Protein AF-A0A1W9X7H9-F1 (afdb_monomer)

Mean predicted aligned error: 15.33 Å

Sequence (72 aa):
MTTLIIEGLDKTLADQLEMEAHHLNLTVNELVKRLIHHAVNHHNSTPTIDSVFGTVQSSTDGIQFQNAMREE

Secondary structure (DSSP, 8-state):
----------HHHHHHHHHHHHHTT--HHHHHHHHHHHHHHHTTS---GGGSS-------------------

Foldseek 3Di:
DDDDDDPDDDPVRVVVLCVVCVVVVHDSVVVVVVVVVCCVVCVVPPDDPDPDDDDDPDDPPDDDPPPPDDDD

Structure (mmCIF, N/CA/C/O backbone):
data_AF-A0A1W9X7H9-F1
#
_entry.id   AF-A0A1W9X7H9-F1
#
loop_
_atom_site.group_PDB
_atom_site.id
_atom_site.type_symbol
_atom_site.label_atom_id
_atom_site.label_alt_id
_atom_site.label_comp_id
_atom_site.label_asym_id
_atom_site.label_entity_id
_atom_site.label_seq_id
_atom_site.pdbx_PDB_ins_code
_atom_site.Cartn_x
_atom_site.Cartn_y
_atom_site.Cartn_z
_atom_site.occupancy
_atom_site.B_iso_or_equiv
_atom_site.auth_seq_id
_atom_site.auth_comp_id
_atom_site.auth_asym_id
_atom_site.auth_atom_id
_atom_site.pdbx_PDB_model_num
ATOM 1 N N . MET A 1 1 ? -9.493 13.750 -13.571 1.00 73.94 1 MET A N 1
ATOM 2 C CA . MET A 1 1 ? -8.861 13.008 -12.462 1.00 73.94 1 MET A CA 1
ATOM 3 C C . MET A 1 1 ? -9.577 11.677 -12.359 1.00 73.94 1 MET A C 1
ATOM 5 O O . MET A 1 1 ? -10.801 11.688 -12.334 1.00 73.94 1 MET A O 1
ATOM 9 N N . THR A 1 2 ? -8.846 10.567 -12.391 1.00 85.31 2 THR A N 1
ATOM 10 C CA . THR A 1 2 ? -9.435 9.222 -12.333 1.00 85.31 2 THR A CA 1
ATOM 11 C C . THR A 1 2 ? -9.261 8.673 -10.926 1.00 85.31 2 THR A C 1
ATOM 13 O O . THR A 1 2 ? -8.176 8.790 -10.357 1.00 85.31 2 THR A O 1
ATOM 16 N N . THR A 1 3 ? -10.321 8.090 -10.376 1.00 89.94 3 THR A N 1
ATOM 17 C CA . THR A 1 3 ? -10.315 7.463 -9.052 1.00 89.94 3 THR A CA 1
ATOM 18 C C . THR A 1 3 ? -10.408 5.954 -9.228 1.00 89.94 3 THR A C 1
ATOM 20 O O . THR A 1 3 ? -11.269 5.478 -9.964 1.00 89.94 3 THR A O 1
ATOM 23 N N . LEU A 1 4 ? -9.524 5.217 -8.558 1.00 88.31 4 LEU A N 1
ATOM 24 C CA . LEU A 1 4 ? -9.579 3.763 -8.441 1.00 88.31 4 LEU A CA 1
ATOM 25 C C . LEU A 1 4 ? -10.008 3.423 -7.013 1.00 88.31 4 LEU A C 1
ATOM 27 O O . LEU A 1 4 ? -9.412 3.931 -6.065 1.00 88.31 4 LEU A O 1
ATOM 31 N N . ILE A 1 5 ? -11.023 2.575 -6.875 1.00 92.19 5 ILE A N 1
ATOM 32 C CA . ILE A 1 5 ? -11.458 2.024 -5.590 1.00 92.19 5 ILE A CA 1
ATOM 33 C C . ILE A 1 5 ? -11.052 0.552 -5.585 1.00 92.19 5 ILE A C 1
ATOM 35 O O . ILE A 1 5 ? -11.346 -0.169 -6.538 1.00 92.19 5 ILE A O 1
ATOM 39 N N . ILE A 1 6 ? -10.339 0.132 -4.542 1.00 87.69 6 ILE A N 1
ATOM 40 C CA . ILE A 1 6 ? -9.935 -1.261 -4.341 1.00 87.69 6 ILE A CA 1
ATOM 41 C C . ILE A 1 6 ? -10.784 -1.805 -3.196 1.00 87.69 6 ILE A C 1
ATOM 43 O O . ILE A 1 6 ? -10.653 -1.359 -2.058 1.00 87.69 6 ILE A O 1
ATOM 47 N N . GLU A 1 7 ? -11.670 -2.743 -3.512 1.00 91.69 7 GLU A N 1
ATOM 48 C CA . GLU A 1 7 ? -12.5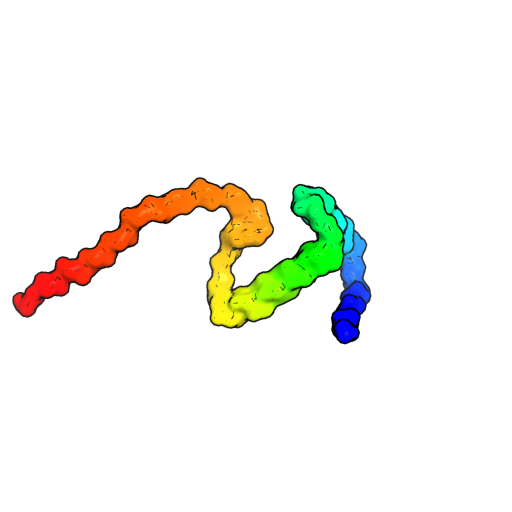56 -3.404 -2.553 1.00 91.69 7 GLU A CA 1
ATOM 49 C C . GLU A 1 7 ? -12.118 -4.857 -2.332 1.00 91.69 7 GLU A C 1
ATOM 51 O O . GLU A 1 7 ? -11.396 -5.431 -3.147 1.00 91.69 7 GLU A O 1
ATOM 56 N N . GLY A 1 8 ? -12.554 -5.463 -1.223 1.00 90.69 8 GLY A N 1
ATOM 57 C CA . GLY A 1 8 ? -12.260 -6.870 -0.923 1.00 90.69 8 GLY A CA 1
ATOM 58 C C . GLY A 1 8 ? -10.825 -7.146 -0.465 1.00 90.69 8 GLY A C 1
ATOM 59 O O . GLY A 1 8 ? -10.388 -8.293 -0.499 1.00 90.69 8 GLY A O 1
ATOM 60 N N . LEU A 1 9 ? -10.092 -6.115 -0.034 1.00 89.81 9 LEU A N 1
ATOM 61 C CA . LEU A 1 9 ? -8.815 -6.281 0.656 1.00 89.81 9 LEU A CA 1
ATOM 62 C C . LEU A 1 9 ? -9.030 -7.054 1.958 1.00 89.81 9 LEU A C 1
ATOM 64 O O . LEU A 1 9 ? -9.859 -6.674 2.786 1.00 89.81 9 LEU A O 1
ATOM 68 N N . ASP A 1 10 ? -8.262 -8.127 2.134 1.00 95.44 10 ASP A N 1
ATOM 69 C CA . ASP A 1 10 ? -8.215 -8.823 3.411 1.00 95.44 10 ASP A CA 1
ATOM 70 C C . ASP A 1 10 ? -7.696 -7.885 4.508 1.00 95.44 10 ASP A C 1
ATOM 72 O O . ASP A 1 10 ? -6.827 -7.040 4.269 1.00 95.44 10 ASP A O 1
ATOM 76 N N . LYS A 1 11 ? -8.218 -8.046 5.727 1.00 93.12 11 LYS A N 1
ATOM 77 C CA . LYS A 1 11 ? -7.879 -7.165 6.844 1.00 93.12 11 LYS A CA 1
ATOM 78 C C . LYS A 1 11 ? -6.384 -7.199 7.158 1.00 93.12 11 LYS A C 1
ATOM 80 O O . LYS A 1 11 ? -5.799 -6.151 7.399 1.00 93.12 11 LYS A O 1
ATOM 85 N N . THR A 1 12 ? -5.751 -8.371 7.104 1.00 95.44 12 THR A N 1
ATOM 86 C CA . THR A 1 12 ? -4.313 -8.484 7.375 1.00 95.44 12 THR A CA 1
ATOM 87 C C . THR A 1 12 ? -3.492 -7.712 6.346 1.00 95.44 12 THR A C 1
ATOM 89 O O . THR A 1 12 ? -2.508 -7.070 6.705 1.00 95.44 12 THR A O 1
ATOM 92 N N . LEU A 1 13 ? -3.916 -7.717 5.081 1.00 92.19 13 LEU A N 1
ATOM 93 C CA . LEU A 1 13 ? -3.247 -6.957 4.028 1.00 92.19 13 LEU A CA 1
ATOM 94 C C . LEU A 1 13 ? -3.478 -5.444 4.172 1.00 92.19 13 LEU A C 1
ATOM 96 O O . LEU A 1 13 ? -2.556 -4.663 3.944 1.00 92.19 13 LEU A O 1
ATOM 100 N N . ALA A 1 14 ? -4.678 -5.023 4.579 1.00 93.38 14 ALA A N 1
ATOM 101 C CA . ALA A 1 14 ? -4.961 -3.619 4.877 1.00 93.38 14 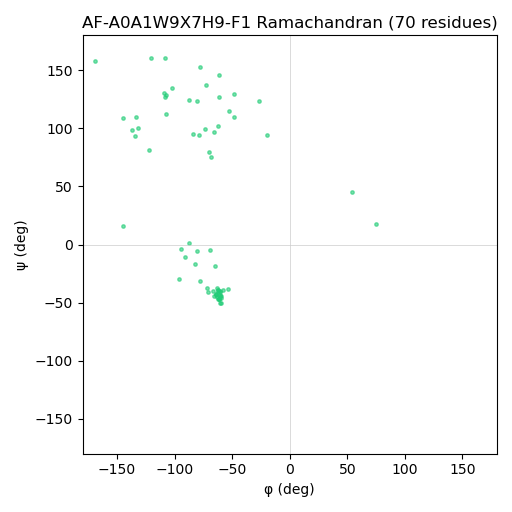ALA A CA 1
ATOM 102 C C . ALA A 1 14 ? -4.086 -3.100 6.033 1.00 93.38 14 ALA A C 1
ATOM 104 O O . ALA A 1 14 ? -3.435 -2.066 5.887 1.00 93.38 14 ALA A O 1
ATOM 105 N N . ASP A 1 15 ? -3.985 -3.864 7.124 1.00 95.44 15 ASP A N 1
ATOM 106 C CA . ASP A 1 15 ? -3.161 -3.516 8.286 1.00 95.44 15 ASP A CA 1
ATOM 107 C C . ASP A 1 15 ? -1.665 -3.420 7.909 1.00 95.44 15 ASP A C 1
ATOM 109 O O . ASP A 1 15 ? -0.954 -2.517 8.355 1.00 95.44 15 ASP A O 1
ATOM 113 N N . GLN A 1 16 ? -1.175 -4.319 7.044 1.00 94.56 16 GLN A N 1
ATOM 114 C CA . GLN A 1 16 ? 0.197 -4.266 6.522 1.00 94.56 16 GLN A CA 1
ATOM 115 C C . GLN A 1 16 ? 0.449 -3.015 5.672 1.00 94.56 16 GLN A C 1
ATOM 117 O O . GLN A 1 16 ? 1.480 -2.365 5.834 1.00 94.56 16 GLN A O 1
ATOM 122 N N . LEU A 1 17 ? -0.489 -2.648 4.792 1.00 94.50 17 LEU A N 1
ATOM 123 C CA . LEU A 1 17 ? -0.377 -1.432 3.980 1.00 94.50 17 LEU A CA 1
ATOM 124 C C . LEU A 1 17 ? -0.335 -0.169 4.844 1.00 94.50 17 LEU A C 1
ATOM 126 O O . LEU A 1 17 ? 0.439 0.742 4.553 1.00 94.50 17 LEU A O 1
ATOM 130 N N . GLU A 1 18 ? -1.145 -0.109 5.901 1.00 95.62 18 GLU A N 1
ATOM 131 C CA . GLU A 1 18 ? -1.132 1.008 6.849 1.00 95.62 18 GLU A CA 1
ATOM 132 C C . GLU A 1 18 ? 0.188 1.085 7.624 1.00 95.62 18 GLU A C 1
ATOM 134 O O . GLU A 1 18 ? 0.770 2.167 7.744 1.00 95.62 18 GLU A O 1
ATOM 139 N N . MET A 1 19 ? 0.697 -0.055 8.099 1.00 96.56 19 MET A N 1
ATOM 140 C CA . MET A 1 19 ? 1.968 -0.130 8.821 1.00 96.56 19 MET A CA 1
ATOM 141 C C . MET A 1 19 ? 3.147 0.331 7.956 1.00 96.56 19 MET A C 1
ATOM 143 O O . MET A 1 19 ? 3.953 1.152 8.398 1.00 96.56 19 MET A O 1
ATOM 147 N N . GLU A 1 20 ? 3.226 -0.149 6.715 1.00 93.44 20 GLU A N 1
ATOM 148 C CA . GLU A 1 20 ? 4.280 0.230 5.769 1.00 93.44 20 GLU A CA 1
ATOM 149 C C . GLU A 1 20 ? 4.184 1.703 5.360 1.00 93.44 20 GLU A C 1
ATOM 151 O O . GLU A 1 20 ? 5.192 2.410 5.296 1.00 93.44 20 GLU A O 1
ATOM 156 N N . ALA A 1 21 ? 2.967 2.211 5.143 1.00 96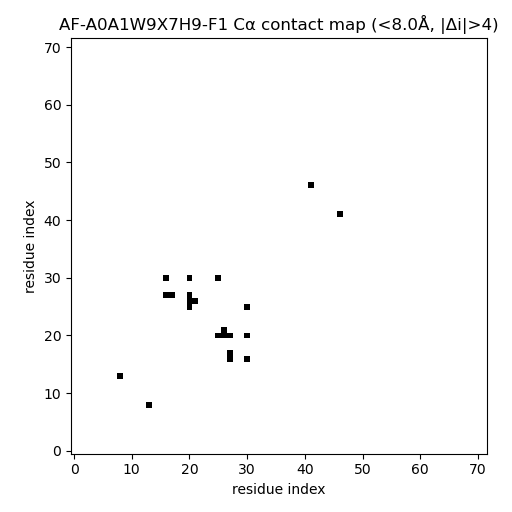.25 21 ALA A N 1
ATOM 157 C CA . ALA A 1 21 ? 2.759 3.626 4.858 1.00 96.25 21 ALA A CA 1
ATOM 158 C C . ALA A 1 21 ? 3.267 4.499 6.018 1.00 96.25 21 ALA A C 1
ATOM 160 O O . ALA A 1 21 ? 4.001 5.461 5.786 1.00 96.25 21 ALA A O 1
ATOM 161 N N . HIS A 1 22 ? 2.963 4.119 7.264 1.00 96.56 22 HIS A N 1
ATOM 162 C CA . HIS A 1 22 ? 3.459 4.814 8.450 1.00 96.56 22 HIS A CA 1
ATOM 163 C C . HIS A 1 22 ? 4.989 4.752 8.566 1.00 96.56 22 HIS A C 1
ATOM 165 O O . HIS A 1 22 ? 5.623 5.776 8.818 1.00 96.56 22 HIS A O 1
ATOM 171 N N . HIS A 1 23 ? 5.598 3.581 8.355 1.00 95.50 23 HIS A N 1
ATOM 172 C CA . HIS A 1 23 ? 7.055 3.412 8.414 1.00 95.50 23 HIS A CA 1
ATOM 173 C C . HIS A 1 23 ? 7.784 4.327 7.419 1.00 95.50 23 HIS A C 1
ATOM 175 O O . HIS A 1 23 ? 8.819 4.909 7.737 1.00 95.50 23 HIS A O 1
ATOM 181 N N . LEU A 1 24 ? 7.215 4.493 6.225 1.00 93.69 24 LEU A N 1
ATOM 182 C CA . LEU A 1 24 ? 7.774 5.320 5.156 1.00 93.69 24 LEU A CA 1
ATOM 183 C C . LEU A 1 24 ? 7.358 6.797 5.235 1.00 93.69 24 LEU A C 1
ATOM 185 O O . LEU A 1 24 ? 7.764 7.582 4.377 1.00 93.69 24 LEU A O 1
ATOM 189 N N . ASN A 1 25 ? 6.569 7.181 6.246 1.00 95.81 25 ASN A N 1
ATOM 190 C CA . ASN A 1 25 ? 5.985 8.515 6.389 1.00 95.81 25 ASN A CA 1
ATOM 191 C C . ASN A 1 25 ? 5.193 8.953 5.136 1.00 95.81 25 ASN A C 1
ATOM 193 O O . ASN A 1 25 ? 5.344 10.067 4.631 1.00 95.81 25 ASN A O 1
ATOM 197 N N . LEU A 1 26 ? 4.379 8.035 4.610 1.00 94.50 26 LEU A N 1
ATOM 198 C CA . LEU A 1 26 ? 3.513 8.212 3.446 1.00 94.50 26 LEU A CA 1
ATOM 199 C C . LEU A 1 26 ? 2.051 7.970 3.821 1.00 94.50 26 LEU A C 1
ATOM 201 O O . LEU A 1 26 ? 1.730 7.284 4.788 1.00 94.50 26 LEU A O 1
ATOM 205 N N . THR A 1 27 ? 1.141 8.467 2.991 1.00 96.81 27 THR A N 1
ATOM 206 C CA . THR A 1 27 ? -0.250 8.000 3.008 1.00 96.81 27 THR A CA 1
ATOM 207 C C . THR A 1 27 ? -0.378 6.653 2.294 1.00 96.81 27 THR A C 1
ATOM 209 O O . THR A 1 27 ? 0.352 6.366 1.341 1.00 96.81 27 THR A O 1
ATOM 212 N N . VAL A 1 28 ?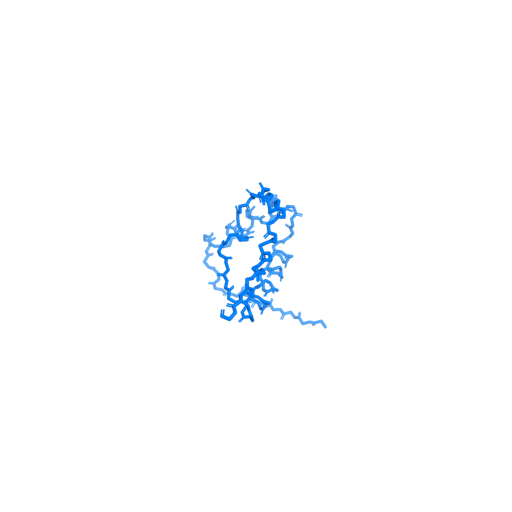 -1.375 5.847 2.674 1.00 93.31 28 VAL A N 1
ATOM 213 C CA . VAL A 1 28 ? -1.693 4.581 1.979 1.00 93.31 28 VAL A CA 1
ATOM 214 C C . VAL A 1 28 ? -1.909 4.813 0.478 1.00 93.31 28 VAL A C 1
ATOM 216 O O . VAL A 1 28 ? -1.423 4.051 -0.353 1.00 93.31 28 VAL A O 1
ATOM 219 N N . ASN A 1 29 ? -2.553 5.922 0.105 1.00 94.19 29 ASN A N 1
ATOM 220 C CA . ASN A 1 29 ? -2.766 6.292 -1.295 1.00 94.19 29 ASN A CA 1
ATOM 221 C C . ASN A 1 29 ? -1.457 6.523 -2.065 1.00 94.19 29 ASN A C 1
ATOM 223 O O . ASN A 1 29 ? -1.356 6.163 -3.238 1.00 94.19 29 ASN A O 1
ATOM 227 N N . GLU A 1 30 ? -0.458 7.147 -1.444 1.00 95.19 30 GLU A N 1
ATOM 228 C CA . GLU A 1 30 ? 0.857 7.353 -2.059 1.00 95.19 30 GLU A CA 1
ATOM 229 C C . GLU A 1 30 ? 1.627 6.043 -2.181 1.00 95.19 30 GLU A C 1
ATOM 231 O O . GLU A 1 30 ? 2.224 5.790 -3.230 1.00 95.19 30 GLU A O 1
ATOM 236 N N . LEU A 1 31 ? 1.562 5.193 -1.154 1.00 94.62 31 LEU A N 1
ATOM 237 C CA . LEU A 1 31 ? 2.163 3.864 -1.180 1.00 94.62 31 LEU A CA 1
ATOM 238 C C . LEU A 1 31 ? 1.570 3.011 -2.311 1.00 94.62 31 LEU A C 1
ATOM 240 O O . LEU A 1 31 ? 2.310 2.502 -3.151 1.00 94.62 31 LEU A O 1
ATOM 244 N N . VAL A 1 32 ? 0.241 2.930 -2.409 1.00 93.25 32 VAL A N 1
ATOM 245 C CA . VAL A 1 32 ? -0.454 2.169 -3.461 1.00 93.25 32 VAL A CA 1
ATOM 246 C C . VAL A 1 32 ? -0.111 2.701 -4.855 1.00 93.25 32 VAL A C 1
ATOM 248 O O . VAL A 1 32 ? 0.155 1.914 -5.762 1.00 93.25 32 VAL A O 1
ATOM 251 N N . LYS A 1 33 ? -0.027 4.025 -5.045 1.00 92.94 33 LYS A N 1
ATOM 252 C CA . LYS A 1 33 ? 0.424 4.609 -6.322 1.00 92.94 33 LYS A CA 1
ATOM 253 C C . LYS A 1 33 ? 1.844 4.177 -6.684 1.00 92.94 33 LYS A C 1
ATOM 255 O O . LYS A 1 33 ? 2.090 3.848 -7.843 1.00 92.94 33 LYS A O 1
ATOM 260 N N . ARG A 1 34 ? 2.771 4.165 -5.718 1.00 92.94 34 ARG A N 1
ATOM 261 C CA . ARG A 1 34 ? 4.154 3.709 -5.937 1.00 92.94 34 ARG A CA 1
ATOM 262 C C . ARG A 1 34 ? 4.204 2.228 -6.290 1.00 92.94 34 ARG A C 1
ATOM 264 O O . ARG A 1 34 ? 4.910 1.876 -7.228 1.00 92.94 34 ARG A O 1
ATOM 271 N N . LEU A 1 35 ? 3.427 1.392 -5.603 1.00 90.50 35 LEU A N 1
ATOM 272 C CA . LEU A 1 35 ? 3.331 -0.041 -5.888 1.00 90.50 35 LEU A CA 1
ATOM 273 C C . LEU A 1 35 ? 2.770 -0.305 -7.289 1.00 90.50 35 LEU A C 1
ATOM 275 O O . LEU A 1 35 ? 3.365 -1.072 -8.040 1.00 90.50 35 LEU A O 1
ATOM 279 N N . ILE A 1 36 ? 1.685 0.371 -7.681 1.00 90.31 36 ILE A N 1
ATOM 280 C CA . ILE A 1 36 ? 1.114 0.254 -9.032 1.00 90.31 36 ILE A CA 1
ATOM 281 C C . ILE A 1 36 ? 2.127 0.720 -10.082 1.00 90.31 36 ILE A C 1
ATOM 283 O O . ILE A 1 36 ? 2.356 0.022 -11.064 1.00 90.31 36 ILE A O 1
ATOM 287 N N . HIS A 1 37 ? 2.770 1.871 -9.873 1.00 89.06 37 HIS A N 1
ATOM 288 C CA . HIS A 1 37 ? 3.792 2.386 -10.784 1.00 89.06 37 HIS A CA 1
ATOM 289 C C . HIS A 1 37 ? 4.976 1.419 -10.917 1.00 89.06 37 HIS A C 1
ATOM 291 O O . HIS A 1 37 ? 5.427 1.135 -12.025 1.00 89.06 37 HIS A O 1
ATOM 297 N N . HIS A 1 38 ? 5.455 0.876 -9.797 1.00 87.25 38 HIS A N 1
ATOM 298 C CA . HIS A 1 38 ? 6.509 -0.129 -9.780 1.00 87.25 38 HIS A CA 1
ATOM 299 C C . HIS A 1 38 ? 6.082 -1.379 -10.546 1.00 87.25 38 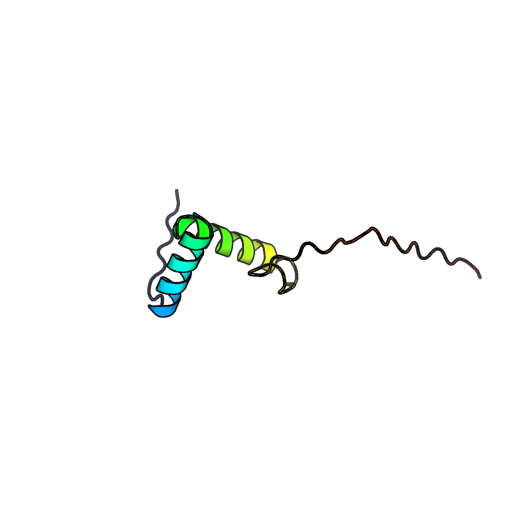HIS A C 1
ATOM 301 O O . HIS A 1 38 ? 6.817 -1.810 -11.426 1.00 87.25 38 HIS A O 1
ATOM 307 N N . ALA A 1 39 ? 4.900 -1.928 -10.259 1.00 83.94 39 ALA A N 1
ATOM 308 C CA . ALA A 1 39 ? 4.378 -3.119 -10.917 1.00 83.94 39 ALA A CA 1
ATOM 309 C C . ALA A 1 39 ? 4.243 -2.916 -12.429 1.00 83.94 39 ALA A C 1
ATOM 311 O O . ALA A 1 39 ? 4.715 -3.752 -13.185 1.00 83.94 39 ALA A O 1
ATOM 312 N N . VAL A 1 40 ? 3.684 -1.789 -12.877 1.00 86.00 40 VAL A N 1
ATOM 313 C CA . VAL A 1 40 ? 3.523 -1.475 -14.307 1.00 86.00 40 VAL A CA 1
ATOM 314 C C . VAL A 1 40 ? 4.876 -1.327 -15.011 1.00 86.00 40 VAL A C 1
ATOM 316 O O . VAL A 1 40 ? 5.055 -1.855 -16.105 1.00 86.00 40 VAL A O 1
ATOM 319 N N . ASN A 1 41 ? 5.851 -0.661 -14.386 1.00 82.62 41 ASN A N 1
ATOM 320 C CA . ASN A 1 41 ? 7.162 -0.435 -15.003 1.00 82.62 41 ASN A CA 1
ATOM 321 C C . ASN A 1 41 ? 8.082 -1.665 -14.949 1.00 82.62 41 ASN A C 1
ATOM 323 O O . ASN A 1 41 ? 8.868 -1.881 -15.871 1.00 82.62 41 ASN A O 1
ATOM 327 N N . HIS A 1 42 ? 7.962 -2.495 -13.912 1.00 64.19 42 HIS A N 1
ATOM 328 C CA . HIS A 1 42 ? 8.686 -3.764 -13.804 1.00 64.19 42 HIS A CA 1
ATOM 329 C C . HIS A 1 42 ? 7.998 -4.896 -14.574 1.00 64.19 42 HIS A C 1
ATOM 331 O O . HIS A 1 42 ? 8.647 -5.872 -14.919 1.00 64.19 42 HIS A O 1
ATOM 337 N N . HIS A 1 43 ? 6.726 -4.772 -14.962 1.00 53.16 43 HIS A N 1
ATOM 338 C CA . HIS A 1 43 ? 6.123 -5.741 -15.883 1.00 53.16 43 HIS A CA 1
ATOM 339 C C . HIS A 1 43 ? 6.772 -5.721 -17.280 1.00 53.16 43 HIS A C 1
ATOM 341 O O . HIS A 1 43 ? 6.659 -6.696 -18.023 1.00 53.16 43 HIS A O 1
ATOM 347 N N . ASN A 1 44 ? 7.479 -4.633 -17.612 1.00 51.25 44 ASN A N 1
ATOM 348 C CA . ASN A 1 44 ? 8.240 -4.466 -18.851 1.00 51.25 44 ASN A CA 1
ATOM 349 C C . ASN A 1 44 ? 9.728 -4.842 -18.715 1.00 51.25 44 ASN A C 1
ATOM 351 O O . ASN A 1 44 ? 10.448 -4.817 -19.711 1.00 51.25 44 ASN A O 1
ATOM 355 N N . SER A 1 45 ? 10.195 -5.189 -17.510 1.00 49.50 45 SER A N 1
ATOM 356 C CA . SER A 1 45 ? 11.603 -5.492 -17.223 1.00 49.50 45 SER A CA 1
ATOM 357 C C . SER A 1 45 ? 11.674 -6.610 -16.177 1.00 49.50 45 SER A C 1
ATOM 359 O O . SER A 1 45 ? 11.340 -6.377 -15.022 1.00 49.50 45 SER A O 1
ATOM 361 N N . THR A 1 46 ? 12.082 -7.819 -16.574 1.00 47.44 46 THR A N 1
ATOM 362 C CA . THR A 1 46 ? 12.309 -9.010 -15.716 1.00 47.44 46 THR A CA 1
ATOM 363 C C . THR A 1 46 ? 12.667 -8.674 -14.253 1.00 47.44 46 THR A C 1
ATOM 365 O O . THR A 1 46 ? 13.652 -7.963 -14.044 1.00 47.44 46 THR A O 1
ATOM 368 N N . PRO A 1 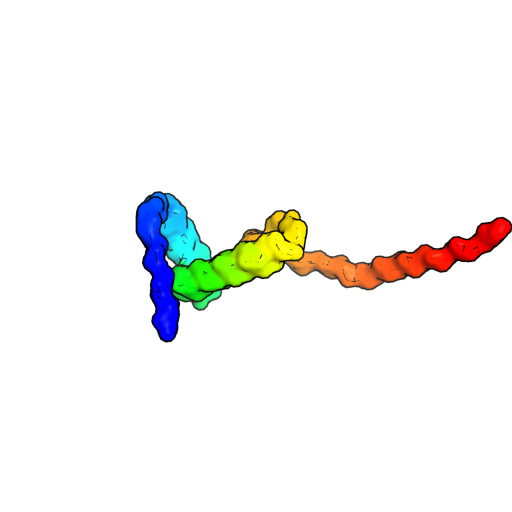47 ? 11.924 -9.168 -13.240 1.00 46.72 47 PRO A N 1
ATOM 369 C CA . PRO A 1 47 ? 12.053 -8.666 -11.876 1.00 46.72 47 PRO A CA 1
ATOM 370 C C . PRO A 1 47 ? 13.261 -9.283 -11.163 1.00 46.72 47 PRO A C 1
ATOM 372 O O . PRO A 1 47 ? 13.340 -10.500 -10.997 1.00 46.72 47 PRO A O 1
ATOM 375 N N . THR A 1 48 ? 14.173 -8.443 -10.674 1.00 43.97 48 THR A N 1
ATOM 376 C CA . THR A 1 48 ? 15.070 -8.799 -9.570 1.00 43.97 48 THR A CA 1
ATOM 377 C C . THR A 1 48 ? 14.371 -8.462 -8.253 1.00 43.97 48 THR A C 1
ATOM 379 O O . THR A 1 48 ? 13.900 -7.349 -8.031 1.00 43.97 48 THR A O 1
ATOM 382 N N . ILE A 1 49 ? 14.253 -9.470 -7.390 1.00 46.12 49 ILE A N 1
ATOM 383 C CA . ILE A 1 49 ? 13.467 -9.476 -6.143 1.00 46.12 49 ILE A CA 1
ATOM 384 C C . ILE A 1 49 ? 14.061 -8.557 -5.048 1.00 46.12 49 ILE A C 1
ATOM 386 O O . ILE A 1 49 ? 13.422 -8.315 -4.027 1.00 46.12 49 ILE A O 1
ATOM 390 N N . ASP A 1 50 ? 15.226 -7.953 -5.277 1.00 47.41 50 ASP A N 1
ATOM 391 C CA . ASP A 1 50 ? 15.975 -7.216 -4.252 1.00 47.41 50 ASP A CA 1
ATOM 392 C C . ASP A 1 50 ? 15.486 -5.780 -3.974 1.00 47.41 50 ASP A C 1
ATOM 394 O O . ASP A 1 50 ? 15.980 -5.13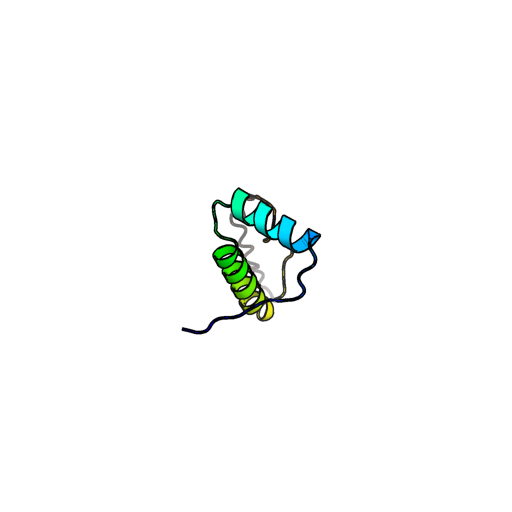4 -3.054 1.00 47.41 50 ASP A O 1
ATOM 398 N N . SER A 1 51 ? 14.512 -5.245 -4.719 1.00 50.06 51 SER A N 1
ATOM 399 C CA . SER A 1 51 ? 14.175 -3.811 -4.625 1.00 50.06 51 SER A CA 1
ATOM 400 C C . SER A 1 51 ? 13.085 -3.440 -3.609 1.00 50.06 51 SER A C 1
ATOM 402 O O . SER A 1 51 ? 12.868 -2.246 -3.391 1.00 50.06 51 SER A O 1
ATOM 404 N N . VAL A 1 52 ? 12.352 -4.393 -3.024 1.00 57.72 52 VAL A N 1
ATOM 405 C CA . VAL A 1 52 ? 11.079 -4.038 -2.362 1.00 57.72 52 VAL A CA 1
ATOM 406 C C . VAL A 1 52 ? 11.203 -3.829 -0.846 1.00 57.72 52 VAL A C 1
ATOM 408 O O . VAL A 1 52 ? 10.485 -2.987 -0.323 1.00 57.72 52 VAL A O 1
ATOM 411 N N . PHE A 1 53 ? 12.130 -4.485 -0.134 1.00 61.03 53 PHE A N 1
ATOM 412 C CA . PHE A 1 53 ? 12.174 -4.387 1.343 1.00 61.03 53 PHE A CA 1
ATOM 413 C C . PHE A 1 53 ? 13.57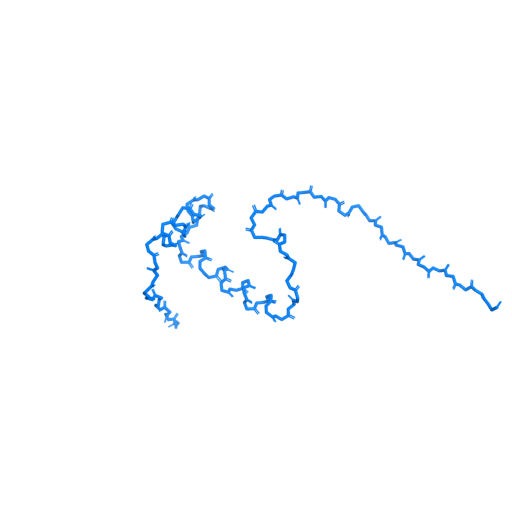2 -4.401 1.997 1.00 61.03 53 PHE A C 1
ATOM 415 O O . PHE A 1 53 ? 13.680 -4.591 3.205 1.00 61.03 53 PHE A O 1
ATOM 422 N N . GLY A 1 54 ? 14.660 -4.186 1.252 1.00 39.78 54 GLY A N 1
ATOM 423 C CA . GLY A 1 54 ? 16.016 -4.326 1.794 1.00 39.78 54 GLY A CA 1
ATOM 424 C C . GLY A 1 54 ? 16.935 -3.170 1.441 1.00 39.78 54 GLY A C 1
ATOM 425 O O . GLY A 1 54 ? 17.393 -3.046 0.312 1.00 39.78 54 GLY A O 1
ATOM 426 N N . THR A 1 55 ? 17.279 -2.362 2.438 1.00 57.53 55 THR A N 1
ATOM 427 C CA . THR A 1 55 ? 18.515 -1.582 2.455 1.00 57.53 55 THR A CA 1
ATOM 428 C C . THR A 1 55 ? 19.708 -2.467 2.096 1.00 57.53 55 THR A C 1
ATOM 430 O O . THR A 1 55 ? 20.139 -3.273 2.919 1.00 57.53 55 THR A O 1
ATOM 433 N N . VAL A 1 56 ? 20.293 -2.269 0.918 1.00 47.50 56 VAL A N 1
ATOM 434 C CA . VAL A 1 56 ? 21.684 -2.645 0.669 1.00 47.50 56 VAL A CA 1
ATOM 435 C C . VAL A 1 56 ? 22.350 -1.511 -0.104 1.00 47.50 56 VAL A C 1
ATOM 437 O O . VAL A 1 56 ? 22.247 -1.404 -1.322 1.00 47.50 56 VAL A O 1
ATOM 440 N N . GLN A 1 57 ? 23.075 -0.654 0.619 1.00 53.75 57 GLN A N 1
ATOM 441 C CA . GLN A 1 57 ? 24.286 -0.08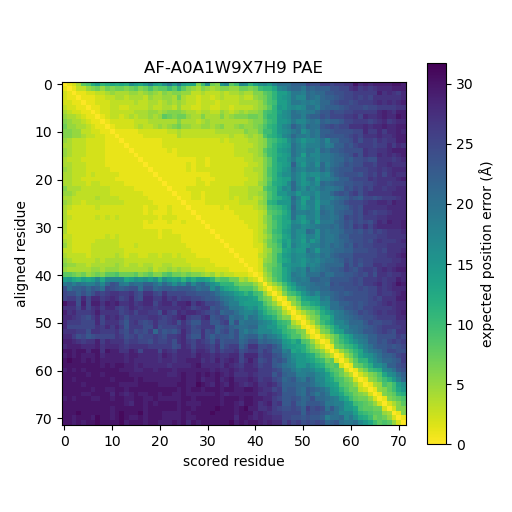6 0.040 1.00 53.75 57 GLN A CA 1
ATOM 442 C C . GLN A 1 57 ? 25.219 -1.269 -0.223 1.00 53.75 57 GLN A C 1
ATOM 444 O O . GLN A 1 57 ? 25.826 -1.800 0.701 1.00 53.75 57 GLN A O 1
ATOM 449 N N . SER A 1 58 ? 25.321 -1.713 -1.468 1.00 44.41 58 SER A N 1
ATOM 450 C CA . SER A 1 58 ? 26.485 -2.468 -1.903 1.00 44.41 58 SER A CA 1
ATOM 451 C C . SER A 1 58 ? 26.938 -1.846 -3.204 1.00 44.41 58 SER A C 1
ATOM 453 O O . SER A 1 58 ? 26.326 -1.991 -4.257 1.00 44.41 58 SER A O 1
ATOM 455 N N . SER A 1 59 ? 27.967 -1.028 -3.034 1.00 46.69 59 SER A N 1
ATOM 456 C CA . SER A 1 59 ? 29.000 -0.716 -4.002 1.00 46.69 59 SER A CA 1
ATOM 457 C C . SER A 1 59 ? 29.108 -1.764 -5.111 1.00 46.69 59 SER A C 1
ATOM 459 O O . SER A 1 59 ? 29.891 -2.706 -5.021 1.00 46.69 59 SER A O 1
ATOM 461 N N . THR A 1 60 ? 28.430 -1.531 -6.233 1.00 47.44 60 THR A N 1
ATOM 462 C CA . THR A 1 60 ? 29.069 -1.790 -7.523 1.00 47.44 60 THR A CA 1
ATOM 463 C C . THR A 1 60 ? 30.180 -0.761 -7.675 1.00 47.44 60 THR A C 1
ATOM 465 O O . THR A 1 60 ? 30.047 0.236 -8.383 1.00 47.44 60 THR A O 1
ATOM 468 N N . ASP A 1 61 ? 31.270 -1.002 -6.941 1.00 48.84 61 ASP A N 1
ATOM 469 C CA . ASP A 1 61 ? 32.591 -0.608 -7.390 1.00 48.84 61 ASP A CA 1
ATOM 470 C C . ASP A 1 61 ? 32.727 -1.092 -8.829 1.00 48.84 61 ASP A C 1
ATOM 472 O O . ASP A 1 61 ? 32.375 -2.226 -9.168 1.00 48.84 61 ASP A O 1
ATOM 476 N N . GLY A 1 62 ? 33.140 -0.168 -9.689 1.00 51.06 62 GLY A N 1
ATOM 477 C CA . GLY A 1 62 ? 33.221 -0.382 -11.117 1.00 51.06 62 GLY A CA 1
ATOM 478 C C . GLY A 1 62 ? 34.030 -1.627 -11.438 1.00 51.06 62 GLY A C 1
ATOM 479 O O . GLY A 1 62 ? 35.241 -1.663 -11.246 1.00 51.06 62 GLY A O 1
ATOM 480 N N . ILE A 1 63 ? 33.365 -2.624 -12.006 1.00 53.84 63 ILE A N 1
ATOM 481 C CA . ILE A 1 63 ? 34.044 -3.689 -12.725 1.00 53.84 63 ILE A CA 1
ATOM 482 C C . ILE A 1 63 ? 33.486 -3.701 -14.146 1.00 53.84 63 ILE A C 1
ATOM 484 O O . ILE A 1 63 ? 32.593 -4.464 -14.505 1.00 53.84 63 ILE A O 1
ATOM 488 N N . GLN A 1 64 ? 34.026 -2.797 -14.967 1.00 48.31 64 GLN A N 1
ATOM 489 C CA . GLN A 1 64 ? 34.051 -2.981 -16.412 1.00 48.31 64 GLN A CA 1
ATOM 490 C C . GLN A 1 64 ? 35.106 -4.044 -16.717 1.00 48.31 64 GLN A C 1
ATOM 492 O O . GLN A 1 64 ? 36.294 -3.738 -16.797 1.00 48.31 64 GLN A O 1
ATOM 497 N N . PHE A 1 65 ? 34.688 -5.288 -16.933 1.00 53.62 65 PHE A N 1
ATOM 498 C CA . PHE A 1 65 ? 35.526 -6.211 -17.689 1.00 53.62 65 PHE A CA 1
ATOM 499 C C . PHE A 1 65 ? 35.357 -5.895 -19.174 1.00 53.62 65 PHE A C 1
ATOM 501 O O . PHE A 1 65 ? 34.435 -6.365 -19.839 1.00 53.62 65 PHE A O 1
ATOM 508 N N . GLN A 1 66 ? 36.258 -5.058 -19.693 1.00 51.69 66 GLN A N 1
ATOM 509 C CA . GLN A 1 66 ? 36.544 -5.018 -21.120 1.00 51.69 66 GLN A CA 1
ATOM 510 C C . GLN A 1 66 ? 37.185 -6.360 -21.487 1.00 51.69 66 GLN A C 1
ATOM 512 O O . GLN A 1 66 ? 38.388 -6.545 -21.315 1.00 51.69 66 GLN A O 1
ATOM 517 N N . ASN A 1 67 ? 36.392 -7.308 -21.986 1.00 47.81 67 ASN A N 1
ATOM 518 C CA . ASN A 1 67 ? 36.942 -8.457 -22.700 1.00 47.81 67 ASN A CA 1
ATOM 519 C C . ASN A 1 67 ? 37.489 -7.970 -24.047 1.00 47.81 67 ASN A C 1
ATOM 521 O O . ASN A 1 67 ? 36.846 -8.082 -25.088 1.00 47.81 67 ASN A O 1
ATOM 525 N N . ALA A 1 68 ? 38.689 -7.396 -24.010 1.00 60.91 68 ALA A N 1
ATOM 526 C CA . ALA A 1 68 ? 39.562 -7.298 -25.160 1.00 60.91 68 ALA A CA 1
ATOM 527 C C . ALA A 1 68 ? 40.332 -8.618 -25.266 1.00 60.91 68 ALA A C 1
ATOM 529 O O . ALA A 1 68 ? 41.359 -8.787 -24.618 1.00 60.91 68 ALA A O 1
ATOM 530 N N . MET A 1 69 ? 39.841 -9.556 -26.075 1.00 56.22 69 MET A N 1
ATOM 531 C CA . MET A 1 69 ? 40.682 -10.628 -26.611 1.00 56.22 69 MET A CA 1
ATOM 532 C C . MET A 1 69 ? 40.399 -10.794 -28.106 1.00 56.22 69 MET A C 1
ATOM 534 O O . MET A 1 69 ? 39.466 -11.472 -28.525 1.00 56.22 69 MET A O 1
ATOM 538 N N . ARG A 1 70 ? 41.222 -10.082 -28.884 1.00 56.75 70 ARG A N 1
ATOM 539 C CA . ARG A 1 70 ? 41.741 -10.485 -30.201 1.00 56.75 70 ARG A CA 1
ATOM 540 C C . ARG A 1 70 ? 42.787 -11.581 -29.904 1.00 56.75 70 ARG A C 1
ATOM 542 O O . ARG A 1 70 ? 43.462 -11.470 -28.888 1.00 56.75 70 ARG A O 1
ATOM 549 N N . GLU A 1 71 ? 42.871 -12.688 -30.626 1.00 45.25 71 GLU A N 1
ATOM 550 C CA . GLU A 1 71 ? 43.624 -12.835 -31.879 1.00 45.25 71 GLU A CA 1
ATOM 551 C C . GLU A 1 71 ? 43.278 -14.161 -32.573 1.00 45.25 71 GLU A C 1
ATOM 553 O O . GLU A 1 71 ? 42.755 -15.083 -31.947 1.00 45.25 71 GLU A O 1
ATOM 558 N N . GLU A 1 72 ? 43.530 -14.157 -33.883 1.00 49.66 72 GLU A N 1
ATOM 559 C CA . GLU A 1 72 ? 43.352 -15.232 -34.871 1.00 49.66 72 GLU A CA 1
ATOM 560 C C . GLU A 1 72 ? 44.145 -16.510 -34.561 1.00 49.66 72 GLU A C 1
ATOM 562 O O . GLU A 1 72 ? 45.265 -16.408 -34.009 1.00 49.66 72 GLU A O 1
#

Solvent-accessible surface area (backbone atoms only — not comparable to full-atom values): 4970 Å² total; per-residue (Å²): 139,89,86,86,85,86,77,88,72,53,67,71,57,50,53,49,46,50,53,52,14,56,76,69,75,45,51,52,72,56,46,52,51,49,51,51,52,48,51,62,60,41,74,80,42,87,81,72,85,66,78,81,86,56,97,68,95,67,82,78,65,87,76,82,79,77,85,80,74,86,81,135

Radius of gyration: 19.67 Å; Cα contacts (8 Å, |Δi|>4): 11; chains: 1; bounding box: 56×28×44 Å

pLDDT: mean 74.22, std 20.84, range [39.78, 96.81]

Nearest PDB structures (foldseek):
  2k5j-assembly1_B  TM=5.184E-01  e=2.155E-01  Shigella flexneri 5 str. 8401
  5x3t-assembly1_G  TM=5.790E-01  e=1.270E+00  Mycobacterium tuberculosis H37Rv
  6sbx-assembly1_C  TM=6.392E-01  e=2.976E+00  Myxococcus xanthus